Protein AF-M7W562-F1 (afdb_monomer)

Structure (mmCIF, N/CA/C/O backbone):
data_AF-M7W562-F1
#
_entry.id   AF-M7W562-F1
#
loop_
_atom_site.group_PDB
_atom_site.id
_atom_site.type_symbol
_atom_site.label_atom_id
_atom_site.label_alt_id
_atom_site.label_comp_id
_atom_site.label_asym_id
_atom_site.label_entity_id
_atom_site.label_seq_id
_atom_site.pdbx_PDB_ins_code
_atom_site.Cartn_x
_atom_site.Cartn_y
_atom_site.Cartn_z
_atom_site.occupancy
_atom_site.B_iso_or_equiv
_atom_site.auth_seq_id
_atom_site.auth_comp_id
_atom_site.auth_asym_id
_atom_site.auth_atom_id
_atom_site.pdbx_PDB_model_num
ATOM 1 N N . MET A 1 1 ? 8.340 5.536 -22.732 1.00 48.31 1 MET A N 1
ATOM 2 C CA . MET A 1 1 ? 9.253 4.713 -21.917 1.00 48.31 1 MET A CA 1
ATOM 3 C C . MET A 1 1 ? 9.891 5.630 -20.900 1.00 48.31 1 MET A C 1
ATOM 5 O O . MET A 1 1 ? 10.530 6.588 -21.319 1.00 48.31 1 MET A O 1
ATOM 9 N N . ASN A 1 2 ? 9.658 5.382 -19.613 1.00 54.56 2 ASN A N 1
ATOM 10 C CA . ASN A 1 2 ? 10.424 6.028 -18.550 1.00 54.56 2 ASN A CA 1
ATOM 11 C C . ASN A 1 2 ? 11.812 5.385 -18.507 1.00 54.56 2 ASN A C 1
ATOM 13 O O . ASN A 1 2 ? 11.964 4.203 -18.816 1.00 54.56 2 ASN A O 1
ATOM 17 N N . THR A 1 3 ? 12.834 6.154 -18.158 1.00 61.66 3 THR A N 1
ATOM 18 C CA . THR A 1 3 ? 14.141 5.567 -17.855 1.00 61.66 3 THR A CA 1
ATOM 19 C C . THR A 1 3 ? 14.059 4.779 -16.538 1.00 61.66 3 THR A C 1
ATOM 21 O O . THR A 1 3 ? 13.299 5.175 -15.650 1.00 61.66 3 THR A O 1
ATOM 24 N N . PRO A 1 4 ? 14.869 3.723 -16.333 1.00 68.38 4 PRO A N 1
ATOM 25 C CA . PRO A 1 4 ? 14.871 2.957 -15.078 1.00 68.38 4 PRO A CA 1
ATOM 26 C C . PRO A 1 4 ? 15.041 3.835 -13.824 1.00 68.38 4 PRO A C 1
ATOM 28 O O . PRO A 1 4 ? 14.521 3.540 -12.751 1.00 68.38 4 PRO A O 1
ATOM 31 N N . THR A 1 5 ? 15.744 4.962 -13.953 1.00 73.00 5 THR A N 1
ATOM 32 C CA . THR A 1 5 ? 15.917 5.964 -12.891 1.00 73.00 5 THR A CA 1
ATOM 33 C C . THR A 1 5 ? 14.624 6.726 -12.576 1.00 73.00 5 THR A C 1
ATOM 35 O O . THR A 1 5 ? 14.347 7.019 -11.411 1.00 73.00 5 THR A O 1
ATOM 38 N N . GLU A 1 6 ? 13.815 7.046 -13.586 1.00 79.44 6 GLU A N 1
ATOM 39 C CA . GLU A 1 6 ? 12.523 7.719 -13.420 1.00 79.44 6 GLU A CA 1
ATOM 40 C C . GLU A 1 6 ? 11.482 6.787 -12.801 1.00 79.44 6 GLU A C 1
ATOM 42 O O . GLU A 1 6 ? 10.811 7.202 -11.853 1.00 79.44 6 GLU A O 1
ATOM 47 N N . THR A 1 7 ? 11.405 5.524 -13.241 1.00 76.69 7 THR A N 1
ATOM 48 C CA . THR A 1 7 ? 10.501 4.533 -12.633 1.00 76.69 7 THR A CA 1
ATOM 49 C C . THR A 1 7 ? 10.843 4.303 -11.162 1.00 76.69 7 THR A C 1
ATOM 51 O O . THR A 1 7 ? 9.964 4.367 -10.302 1.00 76.69 7 THR A O 1
ATOM 54 N N . LYS A 1 8 ? 12.134 4.151 -10.831 1.00 77.38 8 LYS A N 1
ATOM 55 C CA . LYS A 1 8 ? 12.598 4.037 -9.435 1.00 77.38 8 LYS A CA 1
ATOM 56 C C . LYS A 1 8 ? 12.187 5.239 -8.587 1.00 77.38 8 LYS A C 1
ATOM 58 O O . LYS A 1 8 ? 11.712 5.080 -7.462 1.00 77.38 8 LYS A O 1
ATOM 63 N N . LYS A 1 9 ? 12.351 6.456 -9.115 1.00 83.00 9 LYS A N 1
ATOM 64 C CA . LYS A 1 9 ? 11.964 7.683 -8.408 1.00 83.00 9 LYS A CA 1
ATOM 65 C C . LYS A 1 9 ? 10.449 7.760 -8.199 1.00 83.00 9 LYS A C 1
ATOM 67 O O . LYS A 1 9 ? 10.019 8.148 -7.113 1.00 83.00 9 LYS A O 1
ATOM 72 N N . ALA A 1 10 ? 9.659 7.377 -9.202 1.00 85.19 10 ALA A N 1
ATOM 73 C CA . ALA A 1 10 ? 8.202 7.332 -9.116 1.00 85.19 10 ALA A CA 1
ATOM 74 C C . ALA A 1 10 ? 7.732 6.315 -8.065 1.00 85.19 10 ALA A C 1
ATOM 76 O O . ALA A 1 10 ? 6.977 6.677 -7.164 1.00 85.19 10 ALA A O 1
ATOM 77 N N . LEU A 1 11 ? 8.262 5.088 -8.102 1.00 82.69 11 LEU A N 1
ATOM 78 C CA . LEU A 1 11 ? 7.955 4.033 -7.132 1.00 82.69 11 LEU A CA 1
ATOM 79 C C . LEU A 1 11 ? 8.298 4.446 -5.703 1.00 82.69 11 LEU A C 1
ATOM 81 O O . LEU A 1 11 ? 7.466 4.309 -4.809 1.00 82.69 11 LEU A O 1
ATOM 85 N N . LYS A 1 12 ? 9.477 5.036 -5.482 1.00 85.00 12 LYS A N 1
ATOM 86 C CA . LYS A 1 12 ? 9.851 5.575 -4.168 1.00 85.00 12 LYS A CA 1
ATOM 87 C C . LYS A 1 12 ? 8.882 6.663 -3.694 1.00 85.00 12 LYS A C 1
ATOM 89 O O . LYS A 1 12 ? 8.550 6.727 -2.512 1.00 85.00 12 LYS A O 1
ATOM 94 N N . GLY A 1 13 ? 8.413 7.511 -4.610 1.00 88.56 13 GLY A N 1
ATOM 95 C CA . GLY A 1 13 ? 7.372 8.500 -4.336 1.00 88.56 13 GLY A CA 1
ATOM 96 C C . GLY A 1 13 ? 6.068 7.856 -3.861 1.00 88.56 13 GLY A C 1
ATOM 97 O O . GLY A 1 13 ? 5.549 8.244 -2.816 1.00 88.56 13 GLY A O 1
ATOM 98 N N . LEU A 1 14 ? 5.585 6.840 -4.576 1.00 89.06 14 LEU A N 1
ATOM 99 C CA . LEU A 1 14 ? 4.348 6.125 -4.248 1.00 89.06 14 LEU A CA 1
ATOM 100 C C . LEU A 1 14 ? 4.449 5.337 -2.939 1.00 89.06 14 LEU A C 1
ATOM 102 O O . LEU A 1 14 ? 3.537 5.395 -2.121 1.00 89.06 14 LEU A O 1
ATOM 106 N N . VAL A 1 15 ? 5.574 4.662 -2.692 1.00 88.31 15 VAL A N 1
ATOM 107 C CA . VAL A 1 15 ? 5.837 3.963 -1.422 1.00 88.31 15 VAL A CA 1
ATOM 108 C C . VAL A 1 15 ? 5.760 4.939 -0.247 1.00 88.31 15 VAL A C 1
ATOM 110 O O . VAL A 1 15 ? 5.112 4.644 0.757 1.00 88.31 15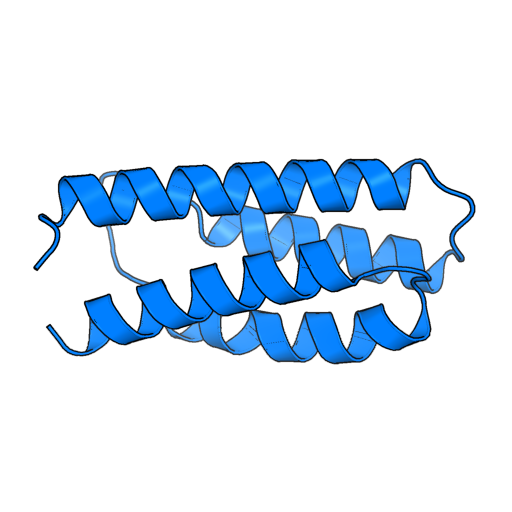 VAL A O 1
ATOM 113 N N . ASN A 1 16 ? 6.357 6.127 -0.376 1.00 90.00 16 ASN A N 1
ATOM 114 C CA . ASN A 1 16 ? 6.271 7.154 0.662 1.00 90.00 16 ASN A CA 1
ATOM 115 C C . ASN A 1 16 ? 4.838 7.674 0.842 1.00 90.00 16 ASN A C 1
ATOM 117 O O . ASN A 1 16 ? 4.395 7.841 1.974 1.00 90.00 16 ASN A O 1
ATOM 121 N N . GLN A 1 17 ? 4.097 7.896 -0.247 1.00 91.06 17 GLN A N 1
ATOM 122 C CA . GLN A 1 17 ? 2.691 8.305 -0.167 1.00 91.06 17 GLN A CA 1
ATOM 123 C C . GLN A 1 17 ? 1.831 7.255 0.544 1.00 91.06 17 GLN A C 1
ATOM 125 O O . GLN A 1 17 ? 1.031 7.608 1.408 1.00 91.06 17 GLN A O 1
ATOM 130 N N . LEU A 1 18 ? 2.032 5.974 0.227 1.00 89.50 18 LEU A N 1
ATOM 131 C CA . LEU A 1 18 ? 1.316 4.865 0.850 1.00 89.50 18 LEU A CA 1
ATOM 132 C C . LEU A 1 18 ? 1.645 4.749 2.342 1.00 89.50 18 LEU A C 1
ATOM 134 O O . LEU A 1 18 ? 0.752 4.549 3.160 1.00 89.50 18 LEU A O 1
ATOM 138 N N . VAL A 1 19 ? 2.914 4.938 2.713 1.00 90.75 19 VAL A N 1
ATOM 139 C CA . VAL A 1 19 ? 3.348 4.992 4.116 1.00 90.75 19 VAL A CA 1
ATOM 140 C C . VAL A 1 19 ? 2.641 6.109 4.886 1.00 90.75 19 VAL A C 1
ATOM 142 O O . VAL A 1 19 ? 2.160 5.868 5.994 1.00 90.75 19 VAL A O 1
ATOM 145 N N . GLU A 1 20 ? 2.566 7.315 4.324 1.00 91.69 20 GLU A N 1
ATOM 146 C CA . GLU A 1 20 ? 1.879 8.433 4.977 1.00 91.69 20 GLU A CA 1
ATOM 147 C C . GLU A 1 20 ? 0.370 8.182 5.099 1.00 91.69 20 GLU A C 1
ATOM 149 O O . GLU A 1 20 ? -0.212 8.461 6.145 1.00 91.69 20 GLU A O 1
ATOM 154 N N . GLU A 1 21 ? -0.259 7.573 4.091 1.00 91.12 21 GLU A N 1
ATOM 155 C CA . GLU A 1 21 ? -1.678 7.206 4.159 1.00 91.12 21 GLU A CA 1
ATOM 156 C C . GLU A 1 21 ? -1.956 6.173 5.261 1.00 91.12 21 GLU A C 1
ATOM 158 O O . GLU A 1 21 ? -2.891 6.324 6.048 1.00 91.12 21 GLU A O 1
ATOM 163 N N . ILE A 1 22 ? -1.099 5.156 5.384 1.00 90.62 22 ILE A N 1
ATOM 164 C CA . ILE A 1 22 ? -1.201 4.159 6.456 1.00 90.62 22 ILE A CA 1
ATOM 165 C C . ILE A 1 22 ? -1.060 4.825 7.830 1.00 90.62 22 ILE A C 1
ATOM 167 O O . ILE A 1 22 ? -1.836 4.527 8.736 1.00 90.62 22 ILE A O 1
ATOM 171 N N . ARG A 1 23 ? -0.114 5.760 7.996 1.00 90.69 23 ARG A N 1
ATOM 172 C CA . ARG A 1 23 ? 0.060 6.513 9.252 1.00 90.69 23 ARG A CA 1
ATOM 173 C C . ARG A 1 23 ? -1.175 7.333 9.609 1.00 90.69 23 ARG A C 1
ATOM 175 O O . ARG A 1 23 ? -1.564 7.357 10.776 1.00 90.69 23 ARG A O 1
ATOM 182 N N . LEU A 1 24 ? -1.807 7.968 8.623 1.00 90.88 24 LEU A N 1
ATOM 183 C CA . LEU A 1 24 ? -3.054 8.703 8.828 1.00 90.88 24 LEU A CA 1
ATOM 184 C C . LEU A 1 24 ? -4.163 7.770 9.325 1.00 90.88 24 LEU A C 1
ATOM 186 O O . LEU A 1 24 ? -4.803 8.076 10.331 1.00 90.88 24 LEU A O 1
ATOM 190 N N . HIS A 1 25 ? -4.341 6.604 8.702 1.00 89.56 25 HIS A N 1
ATOM 191 C CA . HIS A 1 25 ? -5.330 5.627 9.160 1.00 89.56 25 HIS A CA 1
ATOM 192 C C . HIS A 1 25 ? -5.012 5.050 10.547 1.00 89.56 25 HIS A C 1
ATOM 194 O O . HIS A 1 25 ? -5.924 4.911 11.361 1.00 89.56 25 HIS A O 1
ATOM 200 N N . LEU A 1 26 ? -3.739 4.796 10.863 1.00 89.88 26 LEU A N 1
ATOM 201 C CA . LEU A 1 26 ? -3.307 4.358 12.198 1.00 89.88 26 LEU A CA 1
ATOM 202 C C . LEU A 1 26 ? -3.564 5.412 13.285 1.00 89.88 26 LEU A C 1
ATOM 204 O O . LEU A 1 26 ? -3.765 5.061 14.441 1.00 89.88 26 LEU A O 1
ATOM 208 N N . SER A 1 27 ? -3.582 6.699 12.931 1.00 88.44 27 SER A N 1
ATOM 209 C CA . SER A 1 27 ? -3.919 7.785 13.864 1.00 88.44 27 SER A CA 1
ATOM 210 C C . SER A 1 27 ? -5.427 7.971 14.091 1.00 88.44 27 SER A C 1
ATOM 212 O O . SER A 1 27 ? -5.832 8.800 14.907 1.00 88.44 27 SER A O 1
ATOM 214 N N . SER A 1 28 ? -6.264 7.230 13.358 1.00 85.62 28 SER A N 1
ATOM 215 C CA . SER A 1 28 ? -7.722 7.321 13.428 1.00 85.62 28 SER A CA 1
ATOM 216 C C . SER A 1 28 ? -8.324 6.314 14.415 1.00 85.62 28 SER A C 1
ATOM 218 O O . SER A 1 28 ? -7.633 5.458 14.962 1.00 85.62 28 SER A O 1
ATOM 220 N N . ASN A 1 29 ? -9.634 6.410 14.656 1.00 82.94 29 ASN A N 1
ATOM 221 C CA . ASN A 1 29 ? -10.344 5.434 15.478 1.00 82.94 29 ASN A CA 1
ATOM 222 C C . ASN A 1 29 ? -10.570 4.142 14.672 1.00 82.94 29 ASN A C 1
ATOM 224 O O . ASN A 1 29 ? -11.570 4.016 13.964 1.00 82.94 29 ASN A O 1
ATOM 228 N N . ILE A 1 30 ? -9.611 3.222 14.753 1.00 87.44 30 ILE A N 1
ATOM 229 C CA . ILE A 1 30 ? -9.598 1.930 14.061 1.00 87.44 30 ILE A CA 1
ATOM 230 C C . ILE A 1 30 ? -9.700 0.780 15.069 1.00 87.44 30 ILE A C 1
ATOM 232 O O . ILE A 1 30 ? -9.309 0.910 16.229 1.00 87.44 30 ILE A O 1
ATOM 236 N N . THR A 1 31 ? -10.243 -0.361 14.641 1.00 90.00 31 THR A N 1
ATOM 237 C CA . THR A 1 31 ? -10.217 -1.573 15.467 1.00 90.00 31 THR A CA 1
ATOM 238 C C . THR A 1 31 ? -8.798 -2.125 15.576 1.00 90.00 31 THR A C 1
ATOM 240 O O . THR A 1 31 ? -7.936 -1.859 14.736 1.00 90.00 31 THR A O 1
ATOM 243 N N . ARG A 1 32 ? -8.559 -2.964 16.585 1.00 89.94 32 ARG A N 1
ATOM 244 C CA . ARG A 1 32 ? -7.263 -3.621 16.789 1.00 89.94 32 ARG A CA 1
ATOM 245 C C . ARG A 1 32 ? -6.882 -4.536 15.619 1.00 89.94 32 ARG A C 1
ATOM 247 O O . ARG A 1 32 ? -5.707 -4.660 15.276 1.00 89.94 32 ARG A O 1
ATOM 254 N N . GLU A 1 33 ? -7.869 -5.182 15.006 1.00 89.81 33 GLU A N 1
ATOM 255 C CA . GLU A 1 33 ? -7.700 -6.018 13.816 1.00 89.81 33 GLU A CA 1
ATOM 256 C C . GLU A 1 33 ? -7.263 -5.170 12.616 1.00 89.81 33 GLU A C 1
ATOM 258 O O . GLU A 1 33 ? -6.279 -5.504 11.955 1.00 89.81 33 GLU A O 1
ATOM 263 N N . GLY A 1 34 ? -7.933 -4.035 12.389 1.00 89.06 34 GLY A N 1
ATOM 264 C CA . GLY A 1 34 ? -7.567 -3.093 11.333 1.00 89.06 34 GLY A CA 1
ATOM 265 C C . GLY A 1 34 ? -6.177 -2.491 11.545 1.00 89.06 34 GLY A C 1
ATOM 266 O O . GLY A 1 34 ? -5.393 -2.409 10.602 1.00 89.06 34 GLY A O 1
ATOM 267 N N . GLU A 1 35 ? -5.831 -2.137 12.785 1.00 91.62 35 GLU A N 1
ATOM 268 C CA . GLU A 1 35 ? -4.492 -1.664 13.152 1.00 91.62 35 GLU A CA 1
ATOM 269 C C . GLU A 1 35 ? -3.421 -2.716 12.828 1.00 91.62 35 GLU A C 1
ATOM 27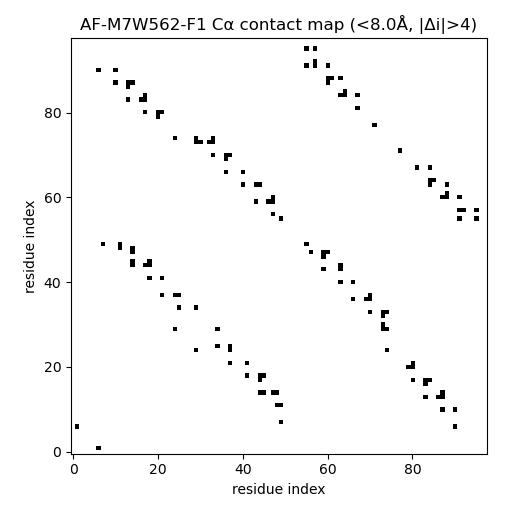1 O O . GLU A 1 35 ? -2.409 -2.411 12.198 1.00 91.62 35 GLU A O 1
ATOM 276 N N . SER A 1 36 ? -3.669 -3.977 13.192 1.00 90.50 36 SER A N 1
ATOM 277 C CA . SER A 1 36 ? -2.740 -5.084 12.938 1.00 90.50 36 SER A CA 1
ATOM 278 C C . SER A 1 36 ? -2.498 -5.294 11.439 1.00 90.50 36 SER A C 1
ATOM 280 O O . SER A 1 36 ? -1.355 -5.486 11.017 1.00 90.50 36 SER A O 1
ATOM 282 N N . LEU A 1 37 ? -3.555 -5.209 10.624 1.00 90.31 37 LEU A N 1
ATOM 283 C CA . LEU A 1 37 ? -3.456 -5.306 9.165 1.00 90.31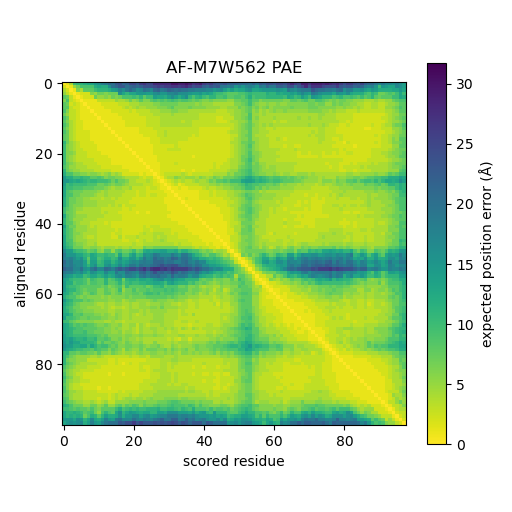 37 LEU A CA 1
ATOM 284 C C . LEU A 1 37 ? -2.726 -4.112 8.547 1.00 90.31 37 LEU A C 1
ATOM 286 O O . LEU A 1 37 ? -1.891 -4.302 7.665 1.00 90.31 37 LEU A O 1
ATOM 290 N N . LEU A 1 38 ? -2.973 -2.893 9.028 1.00 90.06 38 LEU A N 1
ATOM 291 C CA . LEU A 1 38 ? -2.246 -1.704 8.580 1.00 90.06 38 LEU A CA 1
ATOM 292 C C . LEU A 1 38 ? -0.757 -1.768 8.922 1.00 90.06 38 LEU A C 1
ATOM 294 O O . LEU A 1 38 ? 0.073 -1.387 8.099 1.00 90.06 38 LEU A O 1
ATOM 298 N N . ILE A 1 39 ? -0.400 -2.273 10.104 1.00 90.50 39 ILE A N 1
ATOM 299 C CA . ILE A 1 39 ? 0.999 -2.493 10.491 1.00 90.50 39 ILE A CA 1
ATOM 300 C C . ILE A 1 39 ? 1.645 -3.547 9.585 1.00 90.50 39 ILE A C 1
ATOM 302 O O . ILE A 1 39 ? 2.786 -3.366 9.149 1.00 90.50 39 ILE A O 1
ATOM 306 N N . ALA A 1 40 ? 0.923 -4.624 9.259 1.00 88.75 40 ALA A N 1
ATOM 307 C CA . ALA A 1 40 ? 1.396 -5.615 8.300 1.00 88.75 40 ALA A CA 1
ATOM 308 C C . ALA A 1 40 ? 1.621 -4.975 6.922 1.00 88.75 40 ALA A C 1
ATOM 310 O O . ALA A 1 40 ? 2.728 -5.066 6.390 1.00 88.75 40 ALA A O 1
ATOM 311 N N . LEU A 1 41 ? 0.635 -4.251 6.382 1.00 88.31 41 LEU A N 1
ATOM 312 C CA . LEU A 1 41 ? 0.767 -3.539 5.110 1.00 88.31 41 LEU A CA 1
ATOM 313 C C . LEU A 1 41 ? 1.949 -2.561 5.135 1.00 88.31 41 LEU A C 1
ATOM 315 O O . LEU A 1 41 ? 2.739 -2.546 4.198 1.00 88.31 41 LEU A O 1
ATOM 319 N N . PHE A 1 42 ? 2.130 -1.796 6.213 1.00 88.56 42 PHE A N 1
ATOM 320 C CA . PHE A 1 42 ? 3.270 -0.893 6.377 1.00 88.56 42 PHE A CA 1
ATOM 321 C C . PHE A 1 42 ? 4.604 -1.635 6.259 1.00 88.56 42 PHE A C 1
ATOM 323 O O . PHE A 1 42 ? 5.494 -1.206 5.522 1.00 88.56 42 PHE A O 1
ATOM 330 N N . TYR A 1 43 ? 4.744 -2.765 6.955 1.00 85.69 43 TYR A N 1
ATOM 331 C CA . TYR A 1 43 ? 5.940 -3.596 6.870 1.00 85.69 43 TYR A CA 1
ATOM 332 C C . TYR A 1 43 ? 6.181 -4.095 5.439 1.00 85.69 43 TYR A C 1
ATOM 334 O O . TYR A 1 43 ? 7.300 -3.986 4.936 1.00 85.69 43 TYR A O 1
ATOM 342 N N . TRP A 1 44 ? 5.138 -4.586 4.765 1.00 84.81 44 TRP A N 1
ATOM 343 C CA . TRP A 1 44 ? 5.212 -5.078 3.387 1.00 84.81 44 TRP A CA 1
ATOM 344 C C . TRP A 1 44 ? 5.576 -3.975 2.386 1.00 84.81 44 TRP A C 1
ATOM 346 O O . TRP A 1 44 ? 6.469 -4.160 1.564 1.00 84.81 44 TRP A O 1
ATOM 356 N N . VAL A 1 45 ? 4.980 -2.791 2.507 1.00 84.31 45 VAL A N 1
ATOM 357 C CA . VAL A 1 45 ? 5.269 -1.631 1.650 1.00 84.31 45 VAL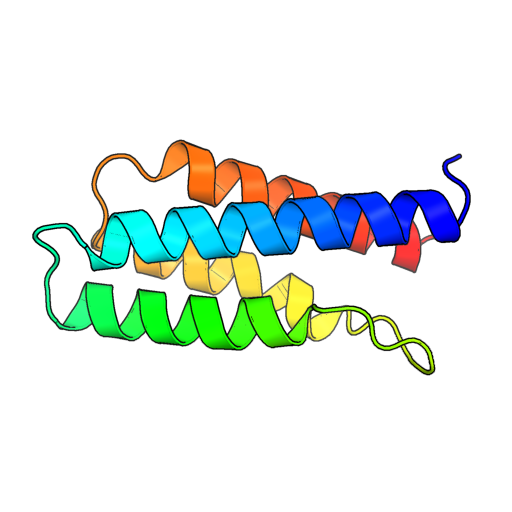 A CA 1
ATOM 358 C C . VAL A 1 45 ? 6.706 -1.144 1.826 1.00 84.31 45 VAL A C 1
ATOM 360 O O . VAL A 1 45 ? 7.379 -0.831 0.849 1.00 84.31 45 VAL A O 1
ATOM 363 N N . ARG A 1 46 ? 7.238 -1.153 3.053 1.00 82.38 46 ARG A N 1
ATOM 364 C CA . ARG A 1 46 ? 8.649 -0.818 3.317 1.00 82.38 46 ARG A CA 1
ATOM 365 C C . ARG A 1 46 ? 9.632 -1.818 2.701 1.00 82.38 46 ARG A C 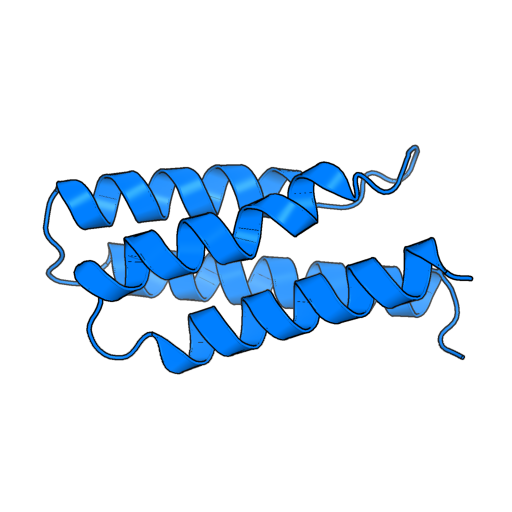1
ATOM 367 O O . ARG A 1 46 ? 10.790 -1.466 2.509 1.00 82.38 46 ARG A O 1
ATOM 374 N N . ARG A 1 47 ? 9.198 -3.046 2.393 1.00 80.12 47 ARG A N 1
ATOM 375 C CA . ARG A 1 47 ? 10.008 -4.054 1.685 1.00 80.12 47 ARG A CA 1
ATOM 376 C C . ARG A 1 47 ? 10.013 -3.867 0.167 1.00 80.12 47 ARG A C 1
ATOM 378 O O . ARG A 1 47 ? 10.868 -4.455 -0.481 1.00 80.12 47 ARG A O 1
ATOM 385 N N . LEU A 1 48 ? 9.113 -3.045 -0.375 1.00 75.50 48 LEU A N 1
ATOM 386 C CA . LEU A 1 48 ? 9.113 -2.631 -1.785 1.00 75.50 48 LEU A CA 1
ATOM 387 C C . LEU A 1 48 ? 10.095 -1.484 -2.071 1.00 75.50 48 LEU A C 1
ATOM 389 O O . LEU A 1 48 ? 10.189 -1.037 -3.214 1.00 75.50 48 LEU A O 1
ATOM 393 N N . ASP A 1 49 ? 10.786 -0.976 -1.044 1.0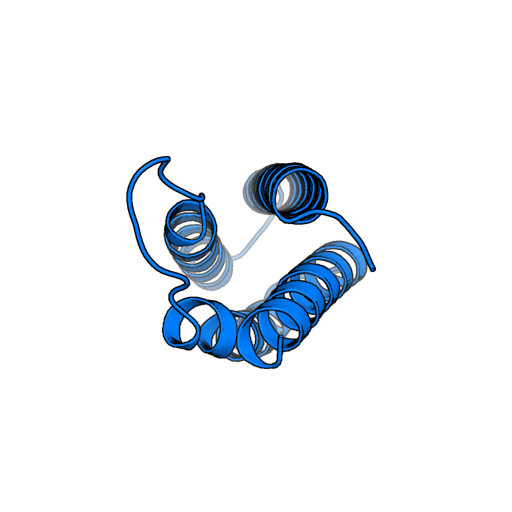0 69.19 49 ASP A N 1
ATOM 394 C CA . ASP A 1 49 ? 11.797 0.067 -1.201 1.00 69.19 49 ASP A CA 1
ATOM 395 C C . ASP A 1 49 ? 12.969 -0.493 -2.025 1.00 69.19 49 ASP A C 1
ATOM 397 O O . ASP A 1 49 ? 13.556 -1.522 -1.681 1.00 69.19 49 ASP A O 1
ATOM 401 N N . PHE A 1 50 ? 13.283 0.169 -3.139 1.00 64.00 50 PHE A N 1
ATOM 402 C CA . PHE A 1 50 ? 14.362 -0.247 -4.032 1.00 64.00 50 PHE A CA 1
ATOM 403 C C . PHE A 1 50 ? 15.701 -0.029 -3.340 1.00 64.00 50 PHE A C 1
ATOM 405 O O . PHE A 1 50 ? 16.091 1.115 -3.096 1.00 64.00 50 PHE A O 1
ATOM 412 N N . ASN A 1 51 ? 16.428 -1.111 -3.064 1.00 55.62 51 ASN A N 1
ATOM 413 C CA . ASN A 1 51 ? 17.826 -0.994 -2.676 1.00 55.62 51 ASN A CA 1
ATOM 414 C C . ASN A 1 51 ? 18.695 -0.818 -3.932 1.00 55.62 51 ASN A C 1
ATOM 416 O O . ASN A 1 51 ? 18.366 -1.348 -4.994 1.00 55.62 51 ASN A O 1
ATOM 420 N N . GLU A 1 52 ? 19.789 -0.059 -3.826 1.00 49.31 52 GLU A N 1
ATOM 421 C CA . GLU A 1 52 ? 20.625 0.328 -4.975 1.00 49.31 52 GLU A CA 1
ATOM 422 C C . GLU A 1 52 ? 21.245 -0.874 -5.708 1.00 49.31 52 GLU A C 1
ATOM 424 O O . GLU A 1 52 ? 21.594 -0.748 -6.882 1.00 49.31 52 GLU A O 1
ATOM 429 N N . GLU A 1 53 ? 21.321 -2.039 -5.053 1.00 47.72 53 GLU A N 1
ATOM 430 C CA . GLU A 1 53 ? 22.018 -3.212 -5.580 1.00 47.72 53 GLU A CA 1
ATOM 431 C C . GLU A 1 53 ? 21.149 -4.307 -6.226 1.00 47.72 53 GLU A C 1
ATOM 433 O O . GLU A 1 53 ? 21.679 -4.959 -7.116 1.00 47.72 53 GLU A O 1
ATOM 438 N N . TYR A 1 54 ? 19.877 -4.562 -5.870 1.00 52.91 54 TYR A N 1
ATOM 439 C CA . TYR A 1 54 ? 19.215 -5.793 -6.359 1.00 52.91 54 TYR A CA 1
ATOM 440 C C . TYR A 1 54 ? 17.689 -5.769 -6.532 1.00 52.91 54 TYR A C 1
ATOM 442 O O . TYR A 1 54 ? 16.938 -5.277 -5.695 1.00 52.91 54 TYR A O 1
ATOM 450 N N . GLU A 1 55 ? 17.318 -6.418 -7.640 1.00 58.78 55 GLU A N 1
ATOM 451 C CA . GLU A 1 55 ? 16.178 -7.300 -7.906 1.00 58.78 55 GLU A CA 1
ATOM 452 C C . GLU A 1 55 ? 14.770 -6.853 -7.510 1.00 58.78 55 GLU A C 1
ATOM 454 O O . GLU A 1 55 ? 14.312 -6.937 -6.371 1.00 58.78 55 GLU A O 1
ATOM 459 N N . TYR A 1 56 ? 14.041 -6.510 -8.567 1.00 61.06 56 TYR A N 1
ATOM 460 C CA . TYR A 1 56 ? 12.593 -6.499 -8.642 1.00 61.06 56 TYR A CA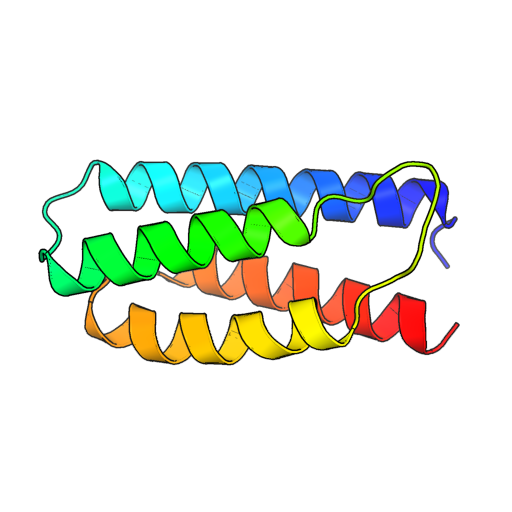 1
ATOM 461 C C . TYR A 1 56 ? 11.987 -7.740 -7.971 1.00 61.06 56 TYR A C 1
ATOM 463 O O . TYR A 1 56 ? 12.052 -8.845 -8.507 1.00 61.06 56 TYR A O 1
ATOM 471 N N . ASN A 1 57 ? 11.354 -7.578 -6.809 1.00 67.62 57 ASN A N 1
ATOM 472 C CA . ASN A 1 57 ? 10.594 -8.669 -6.213 1.00 67.62 57 ASN A CA 1
ATOM 473 C C . ASN A 1 57 ? 9.123 -8.548 -6.625 1.00 67.62 57 ASN A C 1
ATOM 475 O O . ASN A 1 57 ? 8.289 -7.973 -5.929 1.00 67.62 57 ASN A O 1
ATOM 479 N N . SER A 1 58 ? 8.808 -9.097 -7.795 1.00 69.00 58 SER A N 1
ATOM 480 C CA . SER A 1 58 ? 7.445 -9.152 -8.336 1.00 69.00 58 SER A CA 1
ATOM 481 C C . SER A 1 58 ? 6.465 -9.867 -7.400 1.00 69.00 58 SER A C 1
ATOM 483 O O . SER A 1 58 ? 5.299 -9.487 -7.309 1.00 69.00 58 SER A O 1
ATOM 485 N N . SER A 1 59 ? 6.947 -10.852 -6.634 1.00 73.38 59 SER A N 1
ATOM 486 C CA . SER A 1 59 ? 6.125 -11.562 -5.651 1.00 73.38 59 SER A CA 1
ATOM 487 C C . SER A 1 59 ? 5.649 -10.622 -4.546 1.00 73.38 59 SER A C 1
ATOM 489 O O . SER A 1 59 ? 4.479 -10.666 -4.185 1.00 73.38 59 SER A O 1
ATOM 491 N N . LEU A 1 60 ? 6.516 -9.728 -4.060 1.00 73.62 60 LEU A N 1
ATOM 492 C CA . LEU A 1 60 ? 6.186 -8.721 -3.048 1.00 73.62 60 LEU A CA 1
ATOM 493 C C . LEU A 1 60 ? 5.048 -7.789 -3.508 1.00 73.62 60 LEU A C 1
ATOM 495 O O . LEU A 1 60 ? 4.113 -7.546 -2.746 1.00 73.62 60 LEU A O 1
ATOM 499 N N . ALA A 1 61 ? 5.082 -7.315 -4.756 1.00 73.44 61 ALA A N 1
ATOM 500 C CA . ALA A 1 61 ? 4.025 -6.455 -5.294 1.00 73.44 61 ALA A CA 1
ATOM 501 C C . ALA A 1 61 ? 2.702 -7.197 -5.532 1.00 73.44 61 ALA A C 1
ATOM 503 O O . ALA A 1 61 ? 1.634 -6.623 -5.323 1.00 73.44 61 ALA A O 1
ATOM 504 N N . ASN A 1 62 ? 2.761 -8.482 -5.894 1.00 79.75 62 ASN A N 1
ATOM 505 C CA . ASN A 1 62 ? 1.573 -9.320 -6.071 1.00 79.75 62 ASN A CA 1
ATOM 506 C C . ASN A 1 62 ? 0.812 -9.575 -4.761 1.00 79.75 62 ASN A C 1
ATOM 508 O O . ASN A 1 62 ? -0.364 -9.926 -4.812 1.00 79.75 62 ASN A O 1
ATOM 512 N N . TYR A 1 63 ? 1.446 -9.388 -3.596 1.00 81.56 63 TYR A N 1
ATOM 513 C CA . TYR A 1 63 ? 0.773 -9.523 -2.301 1.00 81.56 63 TYR A CA 1
ATOM 514 C C . TYR A 1 63 ? -0.043 -8.288 -1.889 1.00 81.56 63 TYR A C 1
ATOM 516 O O . TYR A 1 63 ? -0.982 -8.421 -1.105 1.00 81.56 63 TYR A O 1
ATOM 524 N N . LEU A 1 64 ? 0.266 -7.095 -2.414 1.00 82.06 64 LEU A N 1
ATOM 525 C CA . LEU A 1 64 ? -0.410 -5.854 -2.011 1.00 82.06 64 LEU A CA 1
ATOM 526 C C . LEU A 1 64 ? -1.935 -5.858 -2.240 1.00 82.06 64 LEU A C 1
ATOM 528 O O . LEU A 1 64 ? -2.647 -5.393 -1.348 1.00 82.06 64 LEU A O 1
ATOM 532 N N . PRO A 1 65 ? -2.473 -6.394 -3.356 1.00 83.75 65 PRO A N 1
ATOM 533 C CA . PRO A 1 65 ? -3.919 -6.481 -3.552 1.00 83.75 65 PRO A CA 1
ATOM 534 C C . PRO A 1 65 ? -4.628 -7.342 -2.501 1.00 83.75 65 PRO A C 1
ATOM 536 O O . PRO A 1 65 ? -5.738 -7.010 -2.103 1.00 83.75 65 PRO A O 1
ATOM 539 N N . PHE A 1 66 ? -3.991 -8.409 -2.004 1.00 86.06 66 PHE A N 1
ATOM 540 C CA . PHE A 1 66 ? -4.586 -9.255 -0.963 1.00 86.06 66 PHE A CA 1
ATOM 541 C C . PHE A 1 66 ? -4.704 -8.504 0.367 1.00 86.06 66 PHE A C 1
ATOM 543 O O . PHE A 1 66 ? -5.766 -8.515 0.981 1.00 86.06 66 PHE A O 1
ATOM 550 N N . PHE A 1 67 ? -3.658 -7.770 0.768 1.00 83.50 67 PHE A N 1
ATOM 551 C CA . PHE A 1 67 ? -3.731 -6.898 1.947 1.00 83.50 67 PHE A CA 1
ATOM 552 C C . PHE A 1 67 ? -4.808 -5.829 1.806 1.00 83.50 67 PHE A C 1
ATOM 554 O O . PHE A 1 67 ? -5.488 -5.507 2.777 1.00 83.50 67 PHE A O 1
ATOM 561 N N . LEU A 1 68 ? -4.953 -5.270 0.604 1.00 85.00 68 LEU A N 1
ATOM 562 C CA . LEU A 1 68 ? -5.974 -4.275 0.328 1.00 85.00 68 LEU A CA 1
ATOM 563 C C . LEU A 1 68 ? -7.381 -4.856 0.533 1.00 85.00 68 LEU A C 1
ATOM 565 O O . LEU A 1 68 ? -8.169 -4.232 1.235 1.00 85.00 68 LEU A O 1
ATOM 569 N N . GLU A 1 69 ? -7.687 -6.034 -0.018 1.00 88.31 69 GLU A N 1
ATOM 570 C CA . GLU A 1 69 ? -8.997 -6.682 0.165 1.00 88.31 69 GLU A CA 1
ATOM 571 C C . GLU A 1 69 ? -9.335 -6.917 1.644 1.00 88.31 69 GLU A C 1
ATOM 573 O O . GLU A 1 69 ? -10.446 -6.605 2.079 1.00 88.31 69 GLU A O 1
ATOM 578 N N . ASP A 1 70 ? -8.364 -7.358 2.445 1.00 86.50 70 ASP A N 1
ATOM 579 C CA . ASP A 1 70 ? -8.563 -7.546 3.884 1.00 86.50 70 ASP A CA 1
ATOM 580 C C . ASP A 1 70 ? -8.799 -6.206 4.605 1.00 86.50 70 ASP A C 1
ATOM 582 O O . ASP A 1 70 ? -9.701 -6.076 5.435 1.00 86.50 70 ASP A O 1
ATOM 586 N N . ILE A 1 71 ? -8.030 -5.168 4.261 1.00 84.69 71 ILE A N 1
ATOM 587 C CA . ILE A 1 71 ? -8.106 -3.835 4.880 1.00 84.69 71 ILE A CA 1
ATOM 588 C C . ILE A 1 71 ? -9.430 -3.119 4.580 1.00 84.69 71 ILE A C 1
ATOM 590 O O . ILE A 1 71 ? -9.922 -2.371 5.433 1.00 84.69 71 ILE A O 1
ATOM 594 N N . LYS A 1 72 ? -10.046 -3.365 3.416 1.00 86.50 72 LYS A N 1
ATOM 595 C CA . LYS A 1 72 ? -11.353 -2.790 3.038 1.00 86.50 72 LYS A CA 1
ATOM 596 C C . LYS A 1 72 ? -12.453 -3.093 4.055 1.00 86.50 72 LYS A C 1
ATOM 598 O O . LYS A 1 72 ? -13.379 -2.300 4.205 1.00 86.50 72 LYS A O 1
ATOM 603 N N . CYS A 1 73 ? -12.340 -4.202 4.784 1.00 85.81 73 CYS A N 1
ATOM 604 C CA . CYS A 1 73 ? -13.299 -4.578 5.821 1.00 85.81 73 CYS A CA 1
ATOM 605 C C . CYS A 1 73 ? -13.189 -3.720 7.094 1.00 85.81 73 CYS A C 1
ATOM 607 O O . CYS A 1 73 ? -14.124 -3.694 7.894 1.00 85.81 73 CYS A O 1
ATOM 609 N N . TYR A 1 74 ? -12.066 -3.021 7.289 1.00 84.25 74 TYR A N 1
ATOM 610 C CA . TYR A 1 74 ? -11.738 -2.320 8.535 1.00 84.25 74 TYR A CA 1
ATOM 611 C C . TYR A 1 74 ? -11.584 -0.805 8.380 1.00 84.25 74 TYR A C 1
ATOM 613 O O . TYR A 1 74 ? -11.561 -0.094 9.385 1.00 84.25 74 TYR A O 1
ATOM 621 N N . LEU A 1 75 ? -11.485 -0.296 7.148 1.00 82.44 75 LEU A N 1
ATOM 622 C CA . LEU A 1 75 ? -11.308 1.128 6.878 1.00 82.44 75 LEU A CA 1
ATOM 623 C C . LEU A 1 75 ? -12.524 1.765 6.220 1.00 82.44 75 LEU A C 1
ATOM 625 O O . LEU A 1 75 ? -13.070 1.280 5.234 1.00 82.44 75 LEU A O 1
ATOM 629 N N . VAL A 1 76 ? -12.871 2.948 6.718 1.00 79.00 76 VAL A N 1
ATOM 630 C CA . VAL A 1 76 ? -13.768 3.881 6.036 1.00 79.00 76 VAL A CA 1
ATOM 631 C C . VAL A 1 76 ? -12.907 4.830 5.203 1.00 79.00 76 VAL A C 1
ATOM 633 O O . VAL A 1 76 ? -11.934 5.373 5.721 1.00 79.00 76 VAL A O 1
ATOM 636 N N . ARG A 1 77 ? -13.283 5.062 3.935 1.00 81.12 77 ARG A N 1
ATOM 637 C CA . ARG A 1 77 ? -12.557 5.922 2.973 1.00 81.12 77 ARG A CA 1
ATOM 638 C C . ARG A 1 77 ? -11.112 5.465 2.727 1.00 81.12 77 ARG A C 1
ATOM 640 O O . ARG A 1 77 ? -10.172 6.126 3.149 1.00 81.12 77 ARG A O 1
ATOM 647 N N . PHE A 1 78 ? -10.949 4.358 2.008 1.00 85.62 78 PHE A N 1
ATOM 648 C CA . PHE A 1 78 ? -9.639 3.800 1.642 1.00 85.62 78 PHE A CA 1
ATOM 649 C C . PHE A 1 78 ? -9.243 4.071 0.174 1.00 85.62 78 PHE A C 1
ATOM 651 O O . PHE A 1 78 ? -8.204 3.590 -0.270 1.00 85.62 78 PHE A O 1
ATOM 658 N N . ASP A 1 79 ? -10.025 4.845 -0.590 1.00 89.00 79 ASP A N 1
ATOM 659 C CA . ASP A 1 79 ? -9.854 5.034 -2.046 1.00 89.00 79 ASP A CA 1
ATOM 660 C C . ASP A 1 79 ? -8.439 5.479 -2.448 1.00 89.00 79 ASP A C 1
ATOM 662 O O . ASP A 1 79 ? -7.903 5.083 -3.484 1.00 89.00 79 ASP A O 1
ATOM 666 N N . LYS A 1 80 ? -7.814 6.325 -1.622 1.00 88.25 80 LYS A N 1
ATOM 667 C CA . LYS A 1 80 ? -6.454 6.813 -1.862 1.00 88.25 80 LYS A CA 1
ATOM 668 C C . LYS A 1 80 ? -5.408 5.722 -1.622 1.00 88.25 80 LYS A C 1
ATOM 670 O O . LYS A 1 80 ? -4.449 5.620 -2.388 1.00 88.25 80 LYS A O 1
ATOM 675 N N . LEU A 1 81 ? -5.616 4.893 -0.601 1.00 87.81 81 LEU A N 1
ATOM 676 C CA . LEU A 1 81 ? -4.780 3.734 -0.299 1.00 87.81 81 LEU A CA 1
ATOM 677 C C . LEU A 1 81 ? -4.886 2.693 -1.427 1.00 87.81 81 LEU A C 1
ATOM 679 O O . LEU A 1 81 ? -3.862 2.244 -1.938 1.00 87.81 81 LEU A O 1
ATOM 683 N N . GLU A 1 82 ? -6.104 2.405 -1.895 1.00 90.50 82 GLU A N 1
ATOM 684 C CA . GLU A 1 82 ? -6.362 1.539 -3.054 1.00 90.50 82 GLU A CA 1
ATOM 685 C C . GLU A 1 82 ? -5.682 2.051 -4.327 1.00 90.50 82 GLU A C 1
ATOM 687 O O . GLU A 1 82 ? -4.943 1.303 -4.970 1.00 90.50 82 GLU A O 1
ATOM 692 N N . ARG A 1 83 ? -5.868 3.333 -4.666 1.00 91.69 83 ARG A N 1
ATOM 693 C CA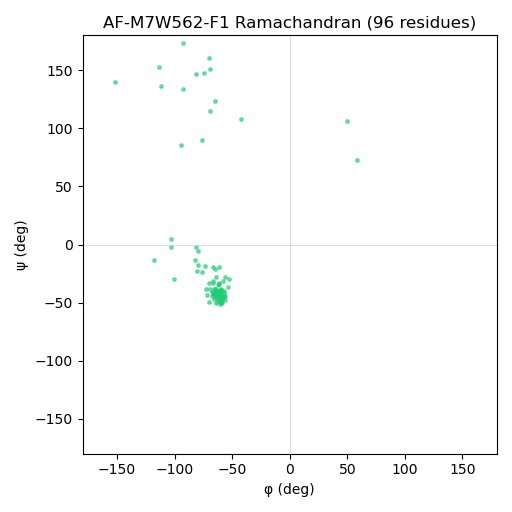 . ARG A 1 83 ? -5.255 3.929 -5.860 1.00 91.69 83 ARG A CA 1
ATOM 694 C C . ARG A 1 83 ? -3.731 3.846 -5.820 1.00 91.69 83 ARG A C 1
ATOM 696 O O . ARG A 1 83 ? -3.117 3.455 -6.806 1.00 91.69 83 ARG A O 1
ATOM 703 N N . THR A 1 84 ? -3.124 4.167 -4.677 1.00 90.56 84 THR A N 1
ATOM 704 C CA . THR A 1 84 ? -1.659 4.132 -4.537 1.00 90.56 84 THR A CA 1
ATOM 705 C C . THR A 1 84 ? -1.125 2.705 -4.693 1.00 90.56 84 THR A C 1
ATOM 707 O O . THR A 1 84 ? -0.110 2.498 -5.354 1.00 90.56 84 THR A O 1
ATOM 710 N N . ILE A 1 85 ? -1.823 1.704 -4.145 1.00 88.44 85 ILE A N 1
ATOM 711 C CA . ILE A 1 85 ? -1.472 0.289 -4.330 1.00 88.44 85 ILE A CA 1
ATOM 712 C C . ILE A 1 85 ? -1.578 -0.122 -5.806 1.00 88.44 85 ILE A C 1
ATOM 714 O O . ILE A 1 85 ? -0.655 -0.746 -6.321 1.00 88.44 85 ILE A O 1
ATOM 718 N N . GLN A 1 86 ? -2.650 0.260 -6.506 1.00 88.56 86 GLN A N 1
ATOM 719 C CA . GLN A 1 86 ? -2.822 -0.041 -7.933 1.00 88.56 86 GLN A CA 1
ATOM 720 C C . GLN A 1 86 ? -1.738 0.601 -8.810 1.00 88.56 86 GLN A C 1
ATOM 722 O O . GLN A 1 86 ? -1.235 -0.043 -9.733 1.00 88.56 86 GLN A O 1
ATOM 727 N N . GLU A 1 87 ? -1.344 1.842 -8.517 1.00 88.62 87 GLU A N 1
ATOM 728 C CA . GLU A 1 87 ? -0.255 2.529 -9.222 1.00 88.62 87 GLU A CA 1
ATOM 729 C C . GLU A 1 87 ? 1.092 1.826 -8.992 1.00 88.62 87 GLU A C 1
ATOM 731 O O . GLU A 1 87 ? 1.826 1.579 -9.951 1.00 88.62 87 GLU A O 1
ATOM 736 N N . ILE A 1 88 ? 1.385 1.413 -7.750 1.00 86.31 88 ILE A N 1
ATOM 737 C CA . ILE A 1 88 ? 2.579 0.611 -7.432 1.00 86.31 88 ILE A CA 1
ATOM 738 C C . ILE A 1 88 ? 2.554 -0.709 -8.207 1.00 86.31 88 ILE A C 1
ATOM 740 O O . ILE A 1 88 ? 3.539 -1.045 -8.862 1.00 86.31 88 ILE A O 1
ATOM 744 N N . SER A 1 89 ? 1.441 -1.447 -8.176 1.00 83.00 89 SER A N 1
ATOM 745 C CA . SER A 1 89 ? 1.310 -2.718 -8.896 1.00 83.00 89 SER A CA 1
ATOM 746 C C . SER A 1 89 ? 1.473 -2.549 -10.409 1.00 83.00 89 SER A C 1
ATOM 748 O O . SER A 1 89 ? 2.124 -3.380 -11.034 1.00 83.00 89 SER A O 1
ATOM 750 N N . THR A 1 90 ? 0.948 -1.469 -10.995 1.00 83.88 90 THR A N 1
ATOM 751 C CA . THR A 1 90 ? 1.069 -1.184 -12.436 1.00 83.88 90 THR A CA 1
ATOM 752 C C . THR A 1 90 ? 2.523 -0.957 -12.834 1.00 83.88 90 THR A C 1
ATOM 754 O O . THR A 1 90 ? 3.018 -1.628 -13.736 1.00 83.88 90 THR A O 1
ATOM 757 N N . LEU A 1 91 ? 3.239 -0.093 -12.108 1.00 80.38 91 LEU A N 1
ATOM 758 C CA . LEU A 1 91 ? 4.668 0.135 -12.344 1.00 80.38 91 LEU A CA 1
ATOM 759 C C . LEU A 1 91 ? 5.486 -1.147 -12.130 1.00 80.38 91 LEU A C 1
ATOM 761 O O . LEU A 1 91 ? 6.444 -1.399 -12.856 1.00 80.38 91 LEU A O 1
ATOM 765 N N . TYR A 1 92 ? 5.066 -2.000 -11.187 1.00 76.62 92 TYR A N 1
ATOM 766 C CA . TYR A 1 92 ? 5.639 -3.332 -11.000 1.00 76.62 92 TYR A CA 1
ATOM 767 C C . TYR A 1 92 ? 5.391 -4.317 -12.129 1.00 76.62 92 TYR A C 1
ATOM 769 O O . TYR A 1 92 ? 6.268 -5.123 -12.427 1.00 76.62 92 TYR A O 1
ATOM 777 N N . VAL A 1 93 ? 4.256 -4.247 -12.797 1.00 72.88 93 VAL A N 1
ATOM 778 C CA . VAL A 1 93 ? 4.020 -5.038 -13.999 1.00 72.88 93 VAL A CA 1
ATOM 779 C C . VAL A 1 93 ? 4.884 -4.508 -15.146 1.00 72.88 93 VAL A C 1
ATOM 781 O O . VAL A 1 93 ? 5.623 -5.282 -15.744 1.00 72.88 93 VAL A O 1
ATOM 784 N N . GLU A 1 94 ? 4.871 -3.201 -15.405 1.00 71.31 94 GLU A N 1
ATOM 785 C CA . GLU A 1 94 ? 5.590 -2.588 -16.532 1.00 71.31 94 GLU A CA 1
ATOM 786 C C . GLU A 1 94 ? 7.102 -2.870 -16.533 1.00 71.31 94 GLU A C 1
ATOM 788 O O . GLU A 1 94 ? 7.662 -3.147 -17.590 1.00 71.31 94 GLU A O 1
ATOM 793 N N . GLU A 1 95 ? 7.767 -2.857 -15.378 1.00 65.94 95 GLU A N 1
ATOM 794 C CA . GLU A 1 95 ? 9.208 -3.152 -15.286 1.00 65.94 95 GLU A CA 1
ATOM 795 C C . GLU A 1 95 ? 9.539 -4.652 -15.411 1.00 65.94 95 GLU A C 1
ATOM 797 O O . GLU A 1 95 ? 10.646 -4.987 -15.807 1.00 65.94 95 GLU A O 1
ATOM 802 N N . ASN A 1 96 ? 8.609 -5.571 -15.108 1.00 57.66 96 ASN A N 1
ATOM 803 C CA . ASN A 1 96 ? 8.841 -7.016 -15.296 1.00 57.66 96 ASN A CA 1
ATOM 804 C C . ASN A 1 96 ? 8.662 -7.476 -16.753 1.00 57.66 96 ASN A C 1
ATOM 806 O O . ASN A 1 96 ? 9.076 -8.583 -17.098 1.00 57.66 96 ASN A O 1
ATOM 810 N N . PHE A 1 97 ? 7.992 -6.673 -17.586 1.00 52.50 97 PHE A N 1
ATOM 811 C CA . PHE A 1 97 ? 7.738 -6.974 -18.999 1.00 52.50 97 PHE A CA 1
ATOM 812 C C . PHE A 1 97 ? 8.655 -6.202 -19.970 1.00 52.50 97 PHE A C 1
ATOM 814 O O . PHE A 1 97 ? 8.549 -6.425 -21.178 1.00 52.50 97 PHE A O 1
ATOM 821 N N . ASN A 1 98 ? 9.536 -5.327 -19.465 1.00 45.97 98 ASN A N 1
ATOM 822 C CA . ASN A 1 98 ? 10.566 -4.606 -20.233 1.00 45.97 98 ASN A CA 1
ATOM 823 C C . ASN A 1 98 ? 11.960 -5.198 -19.996 1.00 45.97 98 ASN A C 1
ATOM 825 O O . ASN A 1 98 ? 12.780 -5.120 -20.939 1.00 45.97 98 ASN A O 1
#

Solvent-accessible surface area (backbone atoms only — not comparable to full-atom values): 5843 Å² total; per-residue (Å²): 133,78,53,76,69,53,50,51,52,52,49,54,50,44,48,52,52,46,49,52,51,48,52,54,54,65,73,45,100,56,51,73,68,39,46,53,51,48,53,49,48,48,56,55,49,62,66,68,57,84,55,98,84,64,76,89,57,62,69,65,51,67,48,51,63,58,53,48,62,61,45,59,80,51,49,83,88,50,66,68,58,53,50,43,52,52,53,50,39,48,57,53,49,57,65,76,77,107

Secondary structure (DSSP, 8-state):
---HHHHHHHHHHHHHHHHHHHHHHHTSS--HHHHHHHHHHHHHHHHTS--SS----HHHHHHHHHHHHHHHTT-SS-HHHHHHHH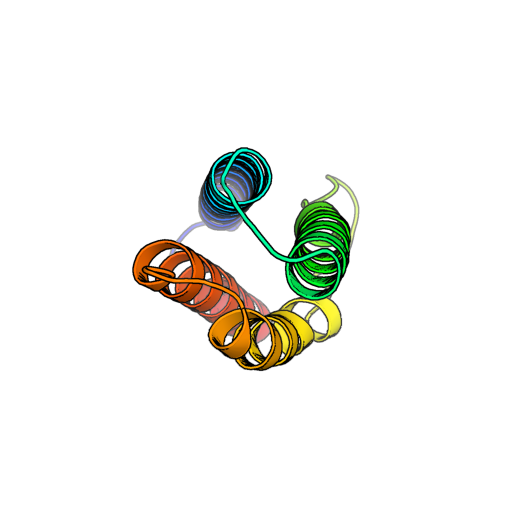HHHHHHHHHH--

Nearest PDB structures (foldseek):
  6is0-assembly1_A  TM=4.590E-01  e=3.338E-01  Danio rerio
  2cj7-assembly1_A  TM=5.901E-01  e=1.756E+00  Nicotiana tabacum
  5arn-assembly1_A  TM=4.834E-01  e=4.755E+00  Methylosinus trichosporium OB3b
  1yvi-assembly2_B  TM=2.901E-01  e=2.191E+00  Oryza sativa

Organism: NCBI:txid885315

Foldseek 3Di:
DDDPVRLLVVLQVLLVVLLVVLVVQCPDPWDPQLNVLSVVLNVLSVVCNDDPDDDQPLVSLVCNVVSVVSNVVTDDPCVSNVVSSVVNNVSSVVVVVD

Sequence (98 aa):
MNTPTETKKALKGLVNQLVEEIRLHLSSNITREGESLLIALFYWVRRLDFNEEYEYNSSLANYLPFFLEDIKCYLVRFDKLERTIQEISTLYVEENFN

Radius of gyration: 13.64 Å; Cα contacts (8 Å, |Δi|>4): 71; chains: 1; bounding box: 36×20×39 Å

pLDDT: mean 80.34, std 11.94, range [45.97, 91.69]

Mean predicted aligned error: 6.14 Å